Protein 8JUC (pdb70)

InterPro domains:
  IPR000608 Ubiquitin-conjugating (UBC), catalytic core domain [PF00179] (6-146)
  IPR000608 Ubiquitin-conjugating (UBC), catalytic core domain [PS50127] (2-152)
  IPR016135 Ubiquitin-conjugating enzyme/RWD-like [G3DSA:3.10.110.10] (1-152)
  IPR016135 Ubiquitin-conjugating enzyme/RWD-like [SSF54495] (2-151)
  IPR023313 Ubiquitin-conjugating enzyme, active site [PS00183] (75-90)
  IPR050113 Ubiquitin-conjugating enzyme E2-like [PTHR24067] (2-147)

Structure (mmCIF, N/CA/C/O backbone):
data_8JUC
#
_entry.id   8JUC
#
_cell.length_a   54.667
_cell.length_b   54.667
_cell.length_c   183.196
_cell.angle_alpha   90.00
_cell.angle_beta   90.00
_cell.angle_gamma   90.00
#
_symmetry.space_group_name_H-M   'P 43 21 2'
#
loop_
_entity.id
_entity.type
_entity.pdbx_description
1 polymer 'Ubiquitin-conjugating enzyme E2 T'
2 non-polymer 7-methyl-2-(trifluoromethyl)-3~{H}-[1,2,4]triazolo[1,5-a]pyridin-5-one
3 non-polymer 1,2-ETHANEDIOL
4 water water
#
loop_
_atom_site.group_PDB
_atom_site.id
_atom_site.type_symbol
_atom_site.label_atom_id
_atom_site.label_alt_id
_atom_site.label_comp_id
_atom_site.label_asym_id
_atom_site.label_entity_id
_atom_site.label_seq_id
_atom_site.pdbx_PDB_ins_code
_atom_site.Cartn_x
_atom_site.Cartn_y
_atom_site.Cartn_z
_atom_site.occupancy
_atom_site.B_iso_or_equiv
_atom_site.auth_seq_id
_atom_site.auth_comp_id
_atom_site.auth_asym_id
_atom_site.auth_atom_id
_atom_site.pdbx_PDB_model_num
ATOM 1 N N . MET A 1 3 ? -4.143 -9.599 -33.370 1.00 58.87 1 MET A N 1
ATOM 2 C CA . MET A 1 3 ? -4.998 -9.013 -34.403 1.00 57.88 1 MET A CA 1
ATOM 3 C C . MET A 1 3 ? -6.465 -9.293 -34.086 1.00 52.87 1 MET A C 1
ATOM 4 O O . MET A 1 3 ? -7.346 -8.441 -34.278 1.00 41.28 1 MET A O 1
ATOM 9 N N . GLN A 1 4 ? -6.718 -10.497 -33.572 1.00 50.75 2 GLN A N 1
ATOM 10 C CA . GLN A 1 4 ? -8.056 -10.842 -33.115 1.00 42.70 2 GLN A CA 1
ATOM 11 C C . GLN A 1 4 ? -8.481 -9.939 -31.955 1.00 32.39 2 GLN A C 1
ATOM 12 O O . GLN A 1 4 ? -9.570 -9.354 -31.964 1.00 38.06 2 GLN A O 1
ATOM 18 N N . ARG A 1 5 ? -7.640 -9.864 -30.929 1.00 35.33 3 ARG A N 1
ATOM 19 C CA . ARG A 1 5 ? -7.934 -9.032 -29.770 1.00 36.84 3 ARG A CA 1
ATOM 20 C C . ARG A 1 5 ? -8.077 -7.577 -30.175 1.00 40.48 3 ARG A C 1
ATOM 21 O O . ARG A 1 5 ? -8.977 -6.878 -29.691 1.00 37.01 3 ARG A O 1
ATOM 29 N N . ALA A 1 6 ? -7.198 -7.113 -31.069 1.00 35.59 4 ALA A N 1
ATOM 30 C CA . ALA A 1 6 ? -7.237 -5.718 -31.518 1.00 37.78 4 ALA A CA 1
ATOM 31 C C . ALA A 1 6 ? -8.568 -5.373 -32.162 1.00 35.45 4 ALA A C 1
ATOM 32 O O . ALA A 1 6 ? -9.175 -4.341 -31.845 1.00 31.08 4 ALA A O 1
ATOM 34 N N . SER A 1 7 ? -9.029 -6.204 -33.093 1.00 31.99 5 SER A N 1
ATOM 35 C CA . SER A 1 7 ? -10.298 -5.937 -33.759 1.00 28.62 5 SER A CA 1
ATOM 36 C C . SER A 1 7 ? -11.460 -5.963 -32.770 1.00 26.38 5 SER A C 1
ATOM 37 O O . SER A 1 7 ? -12.437 -5.208 -32.907 1.00 27.25 5 SER A O 1
ATOM 40 N N . ARG A 1 8 ? -11.417 -6.897 -31.823 1.00 33.63 6 ARG A N 1
ATOM 41 C CA . ARG A 1 8 ? -12.496 -6.990 -30.851 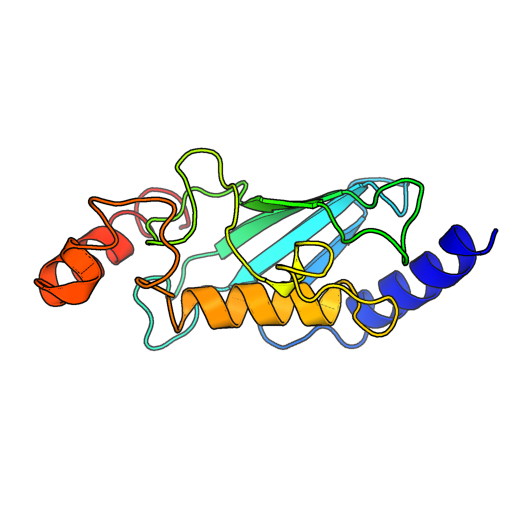1.00 29.98 6 ARG A CA 1
ATOM 42 C C . ARG A 1 8 ? -12.539 -5.728 -29.984 1.00 27.82 6 ARG A C 1
ATOM 43 O O . ARG A 1 8 ? -13.613 -5.163 -29.743 1.00 29.83 6 ARG A O 1
ATOM 51 N N . LEU A 1 9 ? -11.372 -5.256 -29.557 1.00 26.79 7 LEU A N 1
ATOM 52 C CA . LEU A 1 9 ? -11.312 -4.069 -28.703 1.00 26.63 7 LEU A CA 1
ATOM 53 C C . LEU A 1 9 ? -11.769 -2.814 -29.453 1.00 28.65 7 LEU A C 1
ATOM 54 O O . LEU A 1 9 ? -12.417 -1.933 -28.870 1.00 27.79 7 LEU A O 1
ATOM 59 N N . LYS A 1 10 ? -11.434 -2.699 -30.744 1.00 26.34 8 LYS A N 1
ATOM 60 C CA . LYS A 1 10 ? -11.924 -1.545 -31.491 1.00 22.22 8 LYS A CA 1
ATOM 61 C C . LYS A 1 10 ? -13.428 -1.514 -31.500 1.00 25.88 8 LYS A C 1
ATOM 62 O O . LYS A 1 10 ? -14.048 -0.451 -31.327 1.00 26.21 8 LYS A O 1
ATOM 68 N N . ARG A 1 11 ? -14.062 -2.676 -31.678 1.00 24.74 9 ARG A N 1
ATOM 69 C CA . ARG A 1 11 ? -15.511 -2.674 -31.703 1.00 23.15 9 ARG A CA 1
ATOM 70 C C . ARG A 1 11 ? -16.073 -2.361 -30.321 1.00 28.51 9 ARG A C 1
ATOM 71 O O . ARG A 1 11 ? -17.083 -1.645 -30.192 1.00 24.99 9 ARG A O 1
ATOM 79 N N . GLU A 1 12 ? -15.465 -2.927 -29.279 1.00 28.95 10 GLU A N 1
ATOM 80 C CA . GLU A 1 12 ? -15.961 -2.637 -27.938 1.00 24.74 10 GLU A CA 1
ATOM 81 C C . GLU A 1 12 ? -15.816 -1.160 -27.621 1.00 24.60 10 GLU A C 1
ATOM 82 O O . GLU A 1 12 ? -16.736 -0.554 -27.047 1.00 24.60 10 GLU A O 1
ATOM 88 N N . LEU A 1 13 ? -14.664 -0.573 -27.944 1.00 23.22 11 LEU A N 1
ATOM 89 C CA . LEU A 1 13 ? -14.512 0.855 -27.638 1.00 25.89 11 LEU A CA 1
ATOM 90 C C . LEU A 1 13 ? -15.520 1.698 -28.403 1.00 26.14 11 LEU A C 1
ATOM 91 O O . LEU A 1 13 ? -16.052 2.684 -27.872 1.00 23.21 11 LEU A O 1
ATOM 96 N N . HIS A 1 14 ? -15.802 1.344 -29.664 1.00 24.19 12 HIS A N 1
ATOM 97 C CA . HIS A 1 14 ? -16.838 2.063 -30.377 1.00 24.30 12 HIS A CA 1
ATOM 98 C C . HIS A 1 14 ? -18.177 1.963 -29.656 1.00 26.10 12 HIS A C 1
ATOM 99 O O . HIS A 1 14 ? -18.896 2.954 -29.502 1.00 27.29 12 HIS A O 1
ATOM 106 N N . MET A 1 15 ? -18.554 0.750 -29.224 1.00 22.86 13 MET A N 1
ATOM 107 C CA . MET A 1 15 ? -19.852 0.590 -28.613 1.00 23.29 13 MET A CA 1
ATOM 108 C C . MET A 1 15 ? -19.899 1.264 -27.244 1.00 24.78 13 MET A C 1
ATOM 109 O O . MET A 1 15 ? -20.935 1.809 -26.859 1.00 25.83 13 MET A O 1
ATOM 114 N N . LEU A 1 16 ? -18.790 1.254 -26.531 1.00 22.15 14 LEU A N 1
ATOM 115 C CA . LEU A 1 16 ? -18.813 1.918 -25.222 1.00 22.72 14 LEU A CA 1
ATOM 116 C C . LEU A 1 16 ? -18.933 3.426 -25.372 1.00 29.14 14 LEU A C 1
ATOM 117 O O . LEU A 1 16 ? -19.549 4.083 -24.514 1.00 26.76 14 LEU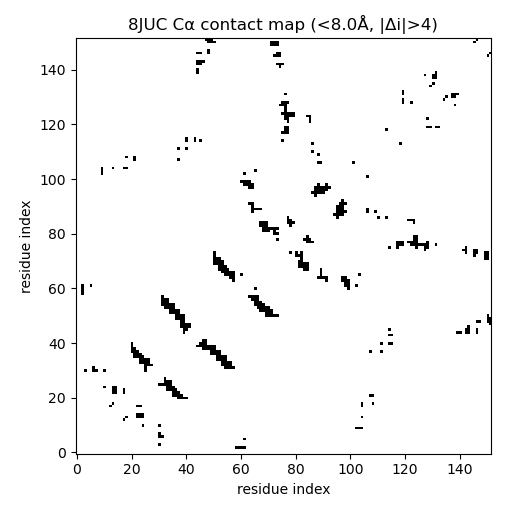 A O 1
ATOM 122 N N . ALA A 1 17 ? -18.362 3.979 -26.448 1.00 27.28 15 ALA A N 1
ATOM 123 C CA . ALA A 1 17 ? -18.398 5.411 -26.716 1.00 34.58 15 ALA A CA 1
ATOM 124 C C . ALA A 1 17 ? -19.752 5.870 -27.233 1.00 33.69 15 ALA A C 1
ATOM 125 O O . ALA A 1 17 ? -20.159 7.002 -26.954 1.00 38.08 15 ALA A O 1
ATOM 127 N N . THR A 1 18 ? -20.482 5.017 -27.949 1.00 29.82 16 THR A N 1
ATOM 128 C CA . THR A 1 18 ? -21.698 5.442 -28.606 1.00 33.90 16 THR A CA 1
ATOM 129 C C . THR A 1 18 ? -22.972 4.885 -28.015 1.00 37.03 16 THR A C 1
ATOM 130 O O . THR A 1 18 ? -24.026 5.516 -28.157 1.00 33.52 16 THR A O 1
ATOM 134 N N . GLU A 1 19 ? -22.930 3.731 -27.350 1.00 29.63 17 GLU A N 1
ATOM 135 C CA . GLU A 1 19 ? -24.129 3.190 -26.710 1.00 28.36 17 GLU A CA 1
ATOM 136 C C . GLU A 1 19 ? -23.797 2.730 -25.295 1.00 29.35 17 GLU A C 1
ATOM 137 O O . GLU A 1 19 ? -24.044 1.583 -24.930 1.00 35.19 17 GLU A O 1
ATOM 143 N N . PRO A 1 20 ? -23.209 3.586 -24.482 1.00 28.87 18 PRO A N 1
ATOM 144 C CA . PRO A 1 20 ? -22.884 3.151 -23.114 1.00 26.13 18 PRO A CA 1
ATOM 145 C C . PRO A 1 20 ? -24.155 2.811 -22.354 1.00 32.73 18 PRO A C 1
ATOM 146 O O . PRO A 1 20 ? -25.194 3.474 -22.514 1.00 30.22 18 PRO A O 1
ATOM 150 N N . PRO A 1 21 ? -24.120 1.799 -21.481 1.00 33.52 19 PRO A N 1
ATOM 151 C CA . PRO A 1 21 ? -25.285 1.536 -20.634 1.00 32.31 19 PRO A CA 1
ATOM 152 C C . PRO A 1 21 ? -25.571 2.734 -19.752 1.00 27.85 19 PRO A C 1
ATOM 153 O O . PRO A 1 21 ? -24.650 3.470 -19.351 1.00 29.59 19 PRO A O 1
ATOM 157 N N . PRO A 1 22 ? -26.832 2.956 -19.405 1.00 28.30 20 PRO A N 1
ATOM 158 C CA . PRO A 1 22 ? -27.165 4.041 -18.482 1.00 32.19 20 PRO A CA 1
ATOM 159 C C . PRO A 1 22 ? -26.324 3.955 -17.216 1.00 34.14 20 PRO A C 1
ATOM 160 O O . PRO A 1 22 ? -26.135 2.878 -16.657 1.00 33.62 20 PRO A O 1
ATOM 164 N N . GLY A 1 23 ? -25.774 5.094 -16.800 1.00 27.90 21 GLY A N 1
ATOM 165 C CA . GLY A 1 23 ? -24.988 5.194 -15.583 1.00 30.72 21 GLY A CA 1
ATOM 166 C C . GLY A 1 23 ? -23.539 4.792 -15.713 1.00 30.12 21 GLY A C 1
ATOM 167 O O . GLY A 1 23 ? -22.780 4.945 -14.749 1.00 30.25 21 GLY A O 1
ATOM 168 N N . ILE A 1 24 ? -23.125 4.281 -16.877 1.00 26.78 22 ILE A N 1
ATOM 169 C CA . ILE A 1 24 ? -21.800 3.694 -17.071 1.00 27.42 22 ILE A CA 1
ATOM 170 C C . ILE A 1 24 ? -21.084 4.418 -18.194 1.00 28.22 22 ILE A C 1
ATOM 171 O O . ILE A 1 24 ? -21.676 4.694 -19.250 1.00 26.82 22 ILE A O 1
ATOM 176 N N . THR A 1 25 ? -19.799 4.681 -17.968 1.00 23.04 23 THR A N 1
ATOM 177 C CA . THR A 1 25 ? -18.886 5.274 -18.942 1.00 28.96 23 THR A CA 1
ATOM 178 C C . THR A 1 25 ? -17.607 4.459 -18.938 1.00 25.37 23 THR A C 1
ATOM 179 O O . THR A 1 25 ? -17.173 4.008 -17.884 1.00 24.69 23 THR A O 1
ATOM 183 N N . CYS A 1 26 ? -17.020 4.203 -20.106 1.00 25.69 24 CYS A N 1
ATOM 184 C CA . CYS A 1 26 ? -15.730 3.532 -20.124 1.00 21.10 24 CYS A CA 1
ATOM 185 C C . CYS A 1 26 ? -14.881 4.107 -21.250 1.00 24.58 24 CYS A C 1
ATOM 186 O O . CYS A 1 26 ? -15.376 4.290 -22.372 1.0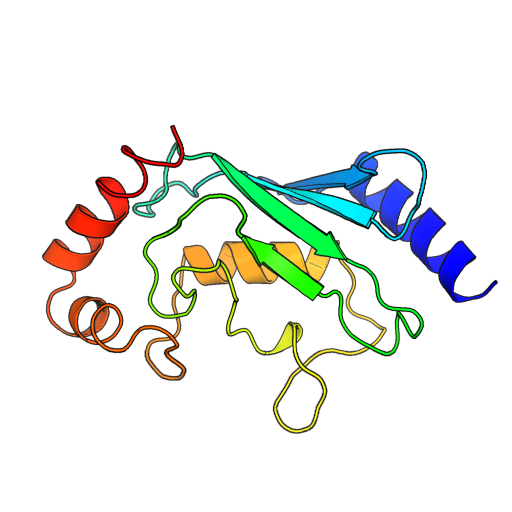0 27.42 24 CYS A O 1
ATOM 189 N N . TRP A 1 27 ? -13.594 4.320 -20.976 1.00 22.71 25 TRP A N 1
ATOM 190 C CA . TRP A 1 27 ? -12.760 5.031 -21.946 1.00 26.43 25 TRP A CA 1
ATOM 191 C C . TRP A 1 27 ? -11.296 4.613 -21.841 1.00 25.86 25 TRP A C 1
ATOM 192 O O . TRP A 1 27 ? -10.855 4.004 -20.871 1.00 26.19 25 TRP A O 1
ATOM 203 N N . GLN A 1 28 ? -10.518 4.968 -22.873 1.00 26.88 26 GLN A N 1
ATOM 204 C CA . GLN A 1 28 ? -9.082 4.721 -22.859 1.00 26.37 26 GLN A CA 1
ATOM 205 C C . GLN A 1 28 ? -8.361 5.705 -21.956 1.00 34.64 26 GLN A C 1
ATOM 206 O O . GLN A 1 28 ? -8.562 6.912 -22.082 1.00 46.45 26 GLN A O 1
ATOM 212 N N . ASP A 1 29 ? -7.487 5.201 -21.088 1.00 36.50 27 ASP A N 1
ATOM 213 C CA . ASP A 1 29 ? -6.708 6.100 -20.237 1.00 37.04 27 ASP A CA 1
ATOM 214 C C . ASP A 1 29 ? -5.820 6.990 -21.091 1.00 40.43 27 ASP A C 1
ATOM 215 O O . ASP A 1 29 ? -5.722 8.200 -20.862 1.00 39.81 27 ASP A O 1
ATOM 220 N N . LYS A 1 30 ? -5.180 6.409 -22.088 1.00 35.82 28 LYS A N 1
ATOM 221 C CA . LYS A 1 30 ? -4.349 7.194 -22.978 1.00 34.41 28 LYS A CA 1
ATOM 222 C C . LYS A 1 30 ? -4.551 6.709 -24.407 1.00 38.15 28 LYS A C 1
ATOM 223 O O . LYS A 1 30 ? -5.542 7.063 -25.069 1.00 41.92 28 LYS A O 1
ATOM 225 N N . ASP A 1 31 ? -3.635 5.881 -24.889 1.00 38.65 29 ASP A N 1
ATOM 226 C CA . ASP A 1 31 ? -3.680 5.475 -26.291 1.00 39.84 29 ASP A CA 1
ATOM 227 C C . ASP A 1 31 ? -3.572 3.961 -26.460 1.00 42.47 29 ASP A C 1
ATOM 228 O O . ASP A 1 31 ? -3.339 3.473 -27.575 1.00 42.17 29 ASP A O 1
ATOM 233 N N . GLN A 1 32 ? -3.765 3.203 -25.386 1.00 38.82 30 GLN A N 1
ATOM 234 C CA . GLN A 1 32 ? -3.728 1.745 -25.421 1.00 37.28 30 GLN A CA 1
ATOM 235 C C . GLN A 1 32 ? -5.138 1.232 -25.167 1.00 40.12 30 GLN A C 1
ATOM 236 O O . GLN A 1 32 ? -5.736 1.563 -24.139 1.00 34.51 30 GLN A O 1
ATOM 242 N N . MET A 1 33 ? -5.655 0.421 -26.097 1.00 36.20 31 MET A N 1
ATOM 243 C CA . MET A 1 33 ? -7.016 -0.092 -26.009 1.00 31.29 31 MET A CA 1
ATOM 244 C C . MET A 1 33 ? -7.208 -1.081 -24.871 1.00 31.15 31 MET A C 1
ATOM 245 O O . MET A 1 33 ? -8.347 -1.472 -24.621 1.00 33.82 31 MET A O 1
ATOM 250 N N . ASP A 1 34 ? -6.142 -1.512 -24.202 1.00 29.08 32 ASP A N 1
ATOM 251 C CA . ASP A 1 34 ? -6.286 -2.495 -23.147 1.00 33.21 32 ASP A CA 1
ATOM 252 C C . ASP A 1 34 ? -5.979 -1.925 -21.759 1.00 32.37 32 ASP A C 1
ATOM 253 O O . ASP A 1 34 ? -5.846 -2.688 -20.801 1.00 31.99 32 ASP A O 1
ATOM 258 N N . ASP A 1 35 ? -5.841 -0.604 -21.639 1.00 29.70 33 ASP A N 1
ATOM 259 C CA . ASP A 1 35 ? -5.645 0.104 -20.364 1.00 31.85 33 ASP A CA 1
ATOM 260 C C . ASP A 1 35 ? -6.772 1.121 -20.272 1.00 33.30 33 ASP A C 1
ATOM 261 O O . ASP A 1 35 ? -6.697 2.218 -20.830 1.00 33.06 33 ASP A O 1
ATOM 266 N N . LEU A 1 36 ? -7.868 0.727 -19.644 1.00 25.76 34 LEU A N 1
ATOM 267 C CA . LEU A 1 36 ? -9.088 1.492 -19.716 1.00 21.51 34 LEU A CA 1
ATOM 268 C C . LEU A 1 36 ? -9.464 1.954 -18.320 1.00 24.63 34 LEU A C 1
ATOM 269 O O . LEU A 1 36 ? -9.005 1.403 -17.306 1.00 25.66 34 LEU A O 1
ATOM 274 N N . ARG A 1 37 ? -10.333 2.947 -18.271 1.00 24.04 35 ARG A N 1
ATOM 275 C CA . ARG A 1 37 ? -10.936 3.371 -17.014 1.00 25.14 35 ARG A CA 1
ATOM 276 C C . ARG A 1 37 ? -12.444 3.354 -17.207 1.00 26.51 35 ARG A C 1
ATOM 277 O O . ARG A 1 37 ? -12.945 3.388 -18.341 1.00 25.55 35 ARG A O 1
ATOM 285 N N . ALA A 1 38 ? -13.184 3.251 -16.104 1.00 21.86 36 ALA A N 1
ATOM 286 C CA . ALA A 1 38 ? -14.619 3.327 -16.201 1.00 22.06 36 ALA A CA 1
ATOM 287 C C . ALA A 1 38 ? -15.164 4.116 -15.030 1.00 22.88 36 ALA A C 1
ATOM 288 O O . ALA A 1 38 ? -14.483 4.364 -14.018 1.00 24.52 36 ALA A O 1
ATOM 290 N N . GLN A 1 39 ? -16.430 4.475 -15.153 1.00 22.76 37 GLN A N 1
ATOM 291 C CA . GLN A 1 39 ? -17.109 5.130 -14.053 1.00 25.19 37 GLN A CA 1
ATOM 292 C C . GLN A 1 39 ? -18.535 4.605 -13.992 1.00 24.08 37 GLN A C 1
ATOM 293 O O . GLN A 1 39 ? -19.197 4.454 -15.032 1.00 25.00 37 GLN A O 1
ATOM 299 N N . ILE A 1 40 ? -19.009 4.310 -12.770 1.00 24.48 38 ILE A N 1
ATOM 300 C CA . ILE A 1 40 ? -20.396 3.935 -12.539 1.00 23.06 38 ILE A CA 1
ATOM 301 C C . ILE A 1 40 ? -20.984 4.962 -11.584 1.00 26.61 38 ILE A C 1
ATOM 302 O O . ILE A 1 40 ? -20.443 5.181 -10.496 1.00 27.42 38 ILE A O 1
ATOM 307 N N . LEU A 1 41 ? -22.104 5.554 -11.982 1.00 26.19 39 LEU A N 1
ATOM 308 C CA . LEU A 1 41 ? -22.849 6.434 -11.082 1.00 29.48 39 LEU A CA 1
ATOM 309 C C . LEU A 1 41 ? -23.555 5.637 -9.994 1.00 28.83 39 LEU A C 1
ATOM 310 O O . LEU A 1 41 ? -24.215 4.639 -10.279 1.00 31.78 39 LEU A O 1
ATOM 315 N N . GLY A 1 42 ? -23.461 6.105 -8.744 1.00 31.86 40 GLY A N 1
ATOM 316 C CA . GLY A 1 42 ? -24.298 5.520 -7.701 1.00 35.12 40 GLY A CA 1
ATOM 317 C C . GLY A 1 42 ? -25.759 5.457 -8.101 1.00 35.76 40 GLY A C 1
ATOM 318 O O . GLY A 1 42 ? -26.284 6.444 -8.629 1.00 38.73 40 GLY A O 1
ATOM 319 N N . GLY A 1 43 ? -26.418 4.306 -7.928 1.00 36.97 41 GLY A N 1
ATOM 320 C CA . GLY A 1 43 ? -27.805 4.163 -8.374 1.00 31.49 41 GLY A CA 1
ATOM 321 C C . GLY A 1 43 ? -28.792 4.822 -7.421 1.00 41.85 41 GLY A C 1
ATOM 322 O O . GLY A 1 43 ? -28.582 4.879 -6.218 1.00 40.88 41 GLY A O 1
ATOM 323 N N . ALA A 1 44 ? -29.897 5.355 -7.963 1.00 42.62 42 ALA A N 1
ATOM 324 C CA . ALA A 1 44 ? -30.921 5.843 -7.033 1.00 54.77 42 ALA A CA 1
ATOM 325 C C . ALA A 1 44 ? -31.565 4.651 -6.31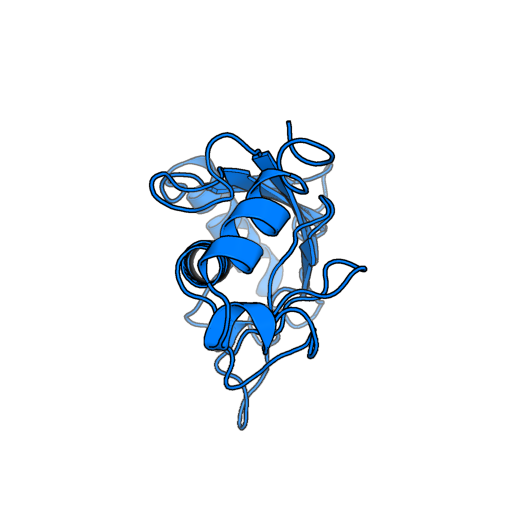8 1.00 53.53 42 ALA A C 1
ATOM 326 O O . ALA A 1 44 ? -31.664 3.541 -6.888 1.00 49.66 42 ALA A O 1
ATOM 328 N N . ASN A 1 45 ? -32.025 4.879 -5.086 1.00 54.04 43 ASN A N 1
ATOM 329 C CA . ASN A 1 45 ? -32.586 3.832 -4.233 1.00 53.86 43 ASN A CA 1
ATOM 330 C C . ASN A 1 45 ? -31.529 2.823 -3.823 1.00 45.38 43 ASN A C 1
ATOM 331 O O . ASN A 1 45 ? -31.837 1.644 -3.649 1.00 50.21 43 ASN A O 1
ATOM 336 N N . THR A 1 46 ? -30.278 3.260 -3.769 1.00 47.66 44 THR A N 1
ATOM 337 C CA . THR A 1 46 ? -29.159 2.523 -3.208 1.00 40.55 44 THR A CA 1
ATOM 338 C C . THR A 1 46 ? -28.444 3.504 -2.306 1.00 36.70 44 THR A C 1
ATOM 339 O O . THR A 1 46 ? -28.568 4.718 -2.491 1.00 38.62 44 THR A O 1
ATOM 343 N N . PRO A 1 47 ? -27.677 3.018 -1.326 1.00 33.26 45 PRO A N 1
ATOM 344 C CA . PRO A 1 47 ? -26.906 3.941 -0.485 1.00 30.29 45 PRO A CA 1
ATOM 345 C C . PRO A 1 47 ? -25.756 4.606 -1.194 1.00 35.02 45 PRO A C 1
ATOM 346 O O . PRO A 1 47 ? -25.097 5.469 -0.590 1.00 32.81 45 PRO A O 1
ATOM 350 N N . TYR A 1 48 ? -25.464 4.232 -2.452 1.00 30.06 46 TYR A N 1
ATOM 351 C CA . TYR A 1 48 ? -24.364 4.836 -3.172 1.00 29.52 46 TYR A CA 1
ATOM 352 C C . TYR A 1 48 ? -24.850 5.993 -4.025 1.00 36.03 46 TYR A C 1
ATOM 353 O O . TYR A 1 48 ? -24.052 6.586 -4.752 1.00 32.65 46 TYR A O 1
ATOM 362 N N . GLU A 1 49 ? -26.134 6.338 -3.908 1.00 37.10 47 GLU A N 1
ATOM 363 C CA . GLU A 1 49 ? -26.749 7.364 -4.741 1.00 40.07 47 GLU A CA 1
ATOM 364 C C . GLU A 1 49 ? -25.952 8.655 -4.704 1.00 38.68 47 GLU A C 1
ATOM 365 O O . GLU A 1 49 ? -25.471 9.086 -3.656 1.00 46.18 47 GLU A O 1
ATOM 371 N N . LYS A 1 50 ? -25.793 9.267 -5.863 1.00 44.73 48 LYS A N 1
ATOM 372 C CA . LYS A 1 50 ? -25.070 10.530 -5.938 1.00 54.53 48 LYS A CA 1
ATOM 373 C C . LYS A 1 50 ? -23.612 10.409 -5.469 1.00 55.90 48 LYS A C 1
ATOM 374 O O . LYS A 1 50 ? -23.015 11.396 -5.043 1.00 58.51 48 LYS A O 1
ATOM 376 N N . GLY A 1 51 ? -23.019 9.212 -5.506 1.00 44.56 49 GLY A N 1
ATOM 377 C CA . GLY A 1 51 ? -21.585 9.081 -5.584 1.00 37.45 49 GLY A CA 1
ATOM 378 C C . GLY A 1 51 ? -21.207 8.722 -7.024 1.00 28.36 49 GLY A C 1
ATOM 379 O O . GLY A 1 51 ? -22.024 8.231 -7.785 1.00 34.96 49 GLY A O 1
ATOM 380 N N . VAL A 1 52 ? -19.959 8.993 -7.380 1.00 27.49 50 VAL A N 1
ATOM 381 C CA . VAL A 1 52 ? -19.410 8.575 -8.666 1.00 30.51 50 VAL A CA 1
ATOM 382 C C . VAL A 1 52 ? -18.243 7.647 -8.383 1.00 29.08 50 VAL A C 1
ATOM 383 O O . VAL A 1 52 ? -17.326 8.015 -7.644 1.00 29.12 50 VAL A O 1
ATOM 387 N N . PHE A 1 53 ? -18.254 6.441 -8.980 1.00 26.80 51 PHE A N 1
ATOM 388 C CA . PHE A 1 53 ? -17.257 5.433 -8.630 1.00 26.07 51 PHE A CA 1
ATOM 389 C C . PHE A 1 53 ? -16.372 5.163 -9.835 1.00 24.26 51 PHE A C 1
ATOM 390 O O . PHE A 1 53 ? -16.875 4.814 -10.905 1.00 28.49 51 PHE A O 1
ATOM 398 N N . LYS A 1 54 ? -15.075 5.393 -9.673 1.00 24.42 52 LYS A N 1
ATOM 399 C CA . LYS A 1 54 ? -14.124 5.152 -10.750 1.00 27.57 52 LYS A CA 1
ATOM 400 C C . LYS A 1 54 ? -13.573 3.737 -10.619 1.00 25.55 52 LYS A C 1
ATOM 401 O O . LYS A 1 54 ? -13.377 3.216 -9.502 1.00 23.98 52 LYS A O 1
ATOM 403 N N . LEU A 1 55 ? -13.319 3.114 -11.756 1.00 22.36 53 LEU A N 1
ATOM 404 C CA . LEU A 1 55 ? -12.777 1.762 -11.808 1.00 25.46 53 LEU A CA 1
ATOM 405 C C . LEU A 1 55 ? -11.636 1.713 -12.804 1.00 25.99 53 LEU A C 1
ATOM 406 O O . LEU A 1 55 ? -11.584 2.500 -13.767 1.00 23.36 53 LEU A O 1
ATOM 411 N N . GLU A 1 56 ? -10.727 0.774 -12.581 1.00 21.92 54 GLU A N 1
ATOM 412 C CA . GLU A 1 56 ? -9.666 0.449 -13.528 1.00 24.45 54 GLU A CA 1
ATOM 413 C C . GLU A 1 56 ? -10.054 -0.810 -14.300 1.00 26.25 54 GLU A C 1
ATOM 414 O O . GLU A 1 56 ? -10.501 -1.783 -13.689 1.00 23.94 54 GLU A O 1
ATOM 420 N N . VAL A 1 57 ? -9.935 -0.778 -15.632 1.00 24.22 55 VAL A N 1
ATOM 421 C CA . VAL A 1 57 ? -10.347 -1.893 -16.481 1.00 24.92 55 VAL A CA 1
ATOM 422 C C . VAL A 1 57 ? -9.137 -2.312 -17.305 1.00 27.42 55 VAL A C 1
ATOM 423 O O . VAL A 1 57 ? -8.764 -1.622 -18.255 1.00 26.49 55 VAL A O 1
ATOM 427 N N . ILE A 1 58 ? -8.498 -3.426 -16.924 1.00 26.50 56 ILE A N 1
ATOM 428 C CA . ILE A 1 58 ? -7.305 -3.910 -17.605 1.00 28.16 56 ILE A CA 1
ATOM 429 C C . ILE A 1 58 ? -7.691 -5.103 -18.469 1.00 27.78 56 ILE A C 1
ATOM 430 O O . ILE A 1 58 ? -8.336 -6.046 -17.994 1.00 27.93 56 ILE A O 1
ATOM 435 N N . ILE A 1 59 ? -7.317 -5.069 -19.745 1.00 27.67 57 ILE A N 1
ATOM 436 C CA . ILE A 1 59 ? -7.715 -6.112 -20.686 1.00 27.19 57 ILE A CA 1
ATOM 437 C C . ILE A 1 59 ? -6.526 -7.056 -20.858 1.00 34.91 57 ILE A C 1
ATOM 438 O O . ILE A 1 59 ? -5.488 -6.633 -21.392 1.00 34.82 57 ILE A O 1
ATOM 443 N N . PRO A 1 60 ? -6.626 -8.310 -20.432 1.00 31.38 58 PRO A N 1
ATOM 444 C CA . PRO A 1 60 ? -5.454 -9.200 -20.465 1.00 34.11 58 PRO A CA 1
ATOM 445 C C . PRO A 1 60 ? -5.122 -9.643 -21.884 1.00 35.25 58 PRO A C 1
ATOM 446 O O . PRO A 1 60 ? -5.894 -9.464 -22.826 1.00 29.38 58 PRO A O 1
ATOM 450 N N . GLU A 1 61 ? -3.942 -10.255 -22.017 1.00 39.38 59 GLU A N 1
ATOM 451 C CA . GLU A 1 61 ? -3.437 -10.593 -23.350 1.00 41.60 59 GLU A CA 1
ATOM 452 C C . GLU A 1 61 ? -4.354 -11.562 -24.071 1.00 37.25 59 GLU A C 1
ATOM 453 O O . GLU A 1 61 ? -4.501 -11.476 -25.289 1.00 38.52 59 GLU A O 1
ATOM 459 N N . ARG A 1 62 ? -5.002 -12.468 -23.348 1.00 37.72 60 ARG A N 1
ATOM 460 C CA . ARG A 1 62 ? -5.832 -13.493 -23.969 1.00 32.88 60 ARG A CA 1
ATOM 461 C C . ARG A 1 62 ? -7.292 -13.087 -24.124 1.00 33.25 60 ARG A C 1
ATOM 462 O O . ARG A 1 62 ? -8.121 -13.923 -24.507 1.00 34.31 60 ARG A O 1
ATOM 470 N N . TYR A 1 63 ? -7.647 -11.834 -23.799 1.00 30.85 61 TYR A N 1
ATOM 471 C CA . TYR A 1 63 ? -8.989 -11.358 -24.089 1.00 32.49 61 TYR A CA 1
ATOM 472 C C . TYR A 1 63 ? -9.344 -11.631 -25.557 1.00 31.48 61 TYR A C 1
ATOM 473 O O . TYR A 1 63 ? -8.516 -11.406 -26.448 1.00 32.36 61 TYR A O 1
ATOM 482 N N . PRO A 1 64 ? -10.575 -12.057 -25.867 1.00 28.93 62 PRO A N 1
ATOM 483 C CA . PRO A 1 64 ? -11.750 -12.207 -25.018 1.00 27.20 62 PRO A CA 1
ATOM 484 C C . PRO A 1 64 ? -11.896 -13.555 -24.305 1.00 31.01 62 PRO A C 1
ATOM 485 O O . PRO A 1 64 ? -12.997 -13.855 -23.892 1.00 33.09 62 PRO A O 1
ATOM 489 N N . PHE A 1 65 ? -10.849 -14.347 -24.222 1.00 29.28 63 PHE A N 1
ATOM 490 C CA . PHE A 1 65 ? -11.004 -15.663 -23.615 1.00 37.56 63 PHE A CA 1
ATOM 491 C C . PHE A 1 65 ? -10.662 -15.657 -22.137 1.00 39.05 63 PHE A C 1
ATOM 492 O O . PHE A 1 65 ? -10.861 -16.668 -21.444 1.00 38.37 63 PHE A O 1
ATOM 500 N N . GLU A 1 66 ? -10.139 -14.550 -21.642 1.00 36.75 64 GLU A N 1
ATOM 501 C CA . GLU A 1 66 ? -9.984 -14.288 -20.231 1.00 31.23 64 GLU A CA 1
ATOM 502 C C . GLU A 1 66 ? -10.768 -13.021 -19.918 1.00 31.91 64 GLU A C 1
ATOM 503 O O . GLU A 1 66 ? -10.870 -12.132 -20.772 1.00 28.07 64 GLU A O 1
ATOM 509 N N . PRO A 1 67 ? -11.336 -12.890 -18.729 1.00 30.17 65 PRO A N 1
ATOM 510 C CA . PRO A 1 67 ? -12.195 -11.729 -18.465 1.00 27.77 65 PRO A CA 1
ATOM 511 C C . PRO A 1 67 ? -11.377 -10.457 -18.282 1.00 25.34 65 PRO A C 1
ATOM 512 O O . PRO A 1 67 ? -10.193 -10.495 -17.911 1.00 27.81 65 PRO A O 1
ATOM 516 N N . PRO A 1 68 ? -12.000 -9.296 -18.490 1.00 25.85 66 PRO A N 1
ATOM 517 C CA . PRO A 1 68 ? -11.372 -8.041 -18.033 1.00 24.79 66 PRO A CA 1
ATOM 518 C C . PRO A 1 68 ? -11.032 -8.137 -16.557 1.00 25.26 66 PRO A C 1
ATOM 519 O O . PRO A 1 68 ? -11.746 -8.770 -15.777 1.00 27.58 66 PRO A O 1
ATOM 523 N N . GLN A 1 69 ? -9.955 -7.466 -16.174 1.00 27.12 67 GLN A N 1
ATOM 524 C CA . GLN A 1 69 ? -9.543 -7.365 -14.778 1.00 28.00 67 GLN A CA 1
ATOM 525 C C . GLN A 1 69 ? -9.977 -5.992 -14.269 1.00 24.60 67 GLN A C 1
ATOM 526 O O . GLN A 1 69 ? -9.449 -4.966 -14.721 1.00 26.15 67 GLN A O 1
ATOM 532 N N . ILE A 1 70 ? -10.995 -5.966 -13.403 1.00 24.23 68 ILE A N 1
ATOM 533 C CA . ILE A 1 70 ? -11.664 -4.721 -13.029 1.00 22.17 68 ILE A CA 1
ATOM 534 C C . ILE A 1 70 ? -11.597 -4.573 -11.520 1.00 25.34 68 ILE A C 1
ATOM 535 O O . ILE A 1 70 ? -11.975 -5.497 -10.791 1.00 24.61 68 ILE A O 1
ATOM 540 N N . ARG A 1 71 ? -11.134 -3.410 -11.047 1.00 22.88 69 ARG A N 1
ATOM 541 C CA . ARG A 1 71 ? -11.154 -3.111 -9.611 1.00 23.26 69 ARG A CA 1
ATOM 542 C C . ARG A 1 71 ? -11.684 -1.692 -9.426 1.00 24.91 69 ARG A C 1
ATOM 543 O O . ARG A 1 71 ? -11.516 -0.830 -10.301 1.00 24.40 69 ARG A O 1
ATOM 551 N N . PHE A 1 72 ? -12.385 -1.465 -8.317 1.00 22.83 70 PHE A N 1
ATOM 552 C CA . PHE A 1 72 ? -12.739 -0.100 -7.946 1.00 21.94 70 PHE A CA 1
ATOM 553 C C . PHE A 1 72 ? -11.478 0.665 -7.553 1.00 28.07 70 PHE A C 1
ATOM 554 O O . PHE A 1 72 ? -10.626 0.166 -6.804 1.00 29.53 70 PHE A O 1
ATOM 562 N N . LEU A 1 73 ? -11.363 1.882 -8.065 1.00 24.65 71 LEU A N 1
ATOM 563 C CA . LEU A 1 73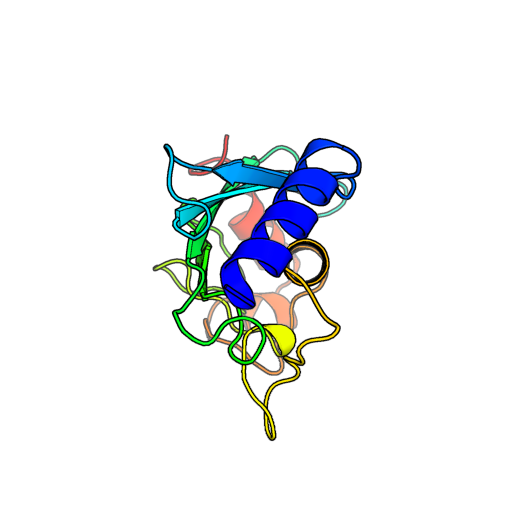 ? -10.405 2.861 -7.580 1.00 23.61 71 LEU A CA 1
ATOM 564 C C . LEU A 1 73 ? -11.011 3.733 -6.487 1.00 27.84 71 LEU A C 1
ATOM 565 O O . LEU A 1 73 ? -10.319 4.105 -5.533 1.00 33.97 71 LEU A O 1
ATOM 570 N N . THR A 1 74 ? -12.288 4.017 -6.581 1.00 24.89 72 THR A N 1
ATOM 571 C CA . THR A 1 74 ? -12.983 4.724 -5.533 1.00 23.57 72 THR A CA 1
ATOM 572 C C . THR A 1 74 ? -13.334 3.737 -4.424 1.00 27.41 72 THR A C 1
ATOM 573 O O . THR A 1 74 ? -13.934 2.694 -4.708 1.00 28.08 72 THR A O 1
ATOM 577 N N . PRO A 1 75 ? -13.015 4.031 -3.162 1.00 27.73 73 PRO A N 1
ATOM 578 C CA . PRO A 1 75 ? -13.453 3.138 -2.079 1.00 26.08 73 PRO A CA 1
ATOM 579 C C . PRO A 1 75 ? -14.962 2.992 -2.065 1.00 26.22 73 PRO A C 1
ATOM 580 O O . PRO A 1 75 ? -15.698 3.941 -2.328 1.00 26.98 73 PRO A O 1
ATOM 584 N N . ILE A 1 76 ? -15.439 1.784 -1.763 1.00 25.32 74 ILE A N 1
ATOM 585 C CA . ILE A 1 76 ? -16.875 1.527 -1.674 1.00 24.02 74 ILE A CA 1
ATOM 586 C C . ILE A 1 76 ? -17.120 0.518 -0.545 1.00 27.07 74 ILE A C 1
ATOM 587 O O . ILE A 1 76 ? -16.342 -0.421 -0.356 1.00 25.43 74 ILE A O 1
ATOM 592 N N . TYR A 1 77 ? -18.208 0.708 0.194 1.00 27.18 75 TYR A N 1
ATOM 593 C CA . TYR A 1 77 ? -18.533 -0.134 1.348 1.00 24.04 75 TYR A CA 1
ATOM 594 C C . TYR A 1 77 ? -19.568 -1.151 0.904 1.00 21.01 75 TYR A C 1
ATOM 595 O O . TYR A 1 77 ? -20.717 -0.795 0.671 1.00 26.22 75 TYR A O 1
ATOM 604 N N . HIS A 1 78 ? -19.168 -2.441 0.775 1.00 21.86 76 HIS A N 1
ATOM 605 C CA . HIS A 1 78 ? -20.001 -3.420 0.092 1.00 23.77 76 HIS A CA 1
ATOM 606 C C . HIS A 1 78 ? -19.574 -4.828 0.490 1.00 22.33 76 HIS A C 1
ATOM 607 O O . HIS A 1 78 ? -18.377 -5.083 0.580 1.00 24.77 76 HIS A O 1
ATOM 614 N N . PRO A 1 79 ? -20.504 -5.758 0.660 1.00 20.26 77 PRO A N 1
ATOM 615 C CA . PRO A 1 79 ? -20.145 -7.148 1.020 1.00 24.05 77 PRO A CA 1
ATOM 616 C C . PRO A 1 79 ? -19.223 -7.845 0.041 1.00 25.31 77 PRO A C 1
ATOM 617 O O . PRO A 1 79 ? -18.442 -8.720 0.440 1.00 22.59 77 PRO A O 1
ATOM 621 N N . ASN A 1 80 ? -19.289 -7.507 -1.254 1.00 20.73 78 ASN A N 1
ATOM 622 C CA . ASN A 1 80 ? -18.552 -8.251 -2.275 1.00 24.44 78 ASN A CA 1
ATOM 623 C C . ASN A 1 80 ? -17.355 -7.510 -2.842 1.00 24.34 78 ASN A C 1
ATOM 624 O O . ASN A 1 80 ? -16.796 -7.938 -3.866 1.00 23.93 78 ASN A O 1
ATOM 629 N N . ILE A 1 81 ? -16.973 -6.382 -2.252 1.00 22.29 79 ILE A N 1
ATOM 630 C CA . ILE A 1 81 ? -15.875 -5.564 -2.732 1.00 22.80 79 ILE A CA 1
ATOM 631 C C . ILE A 1 81 ? -14.936 -5.293 -1.565 1.00 23.40 79 ILE A C 1
ATOM 632 O O . ILE A 1 81 ? -15.372 -4.823 -0.512 1.00 23.53 79 ILE A O 1
ATOM 637 N N . ASP A 1 82 ? -13.647 -5.579 -1.741 1.00 23.25 80 ASP A N 1
ATOM 638 C CA . ASP A 1 82 ? -12.778 -5.432 -0.576 1.00 24.97 80 ASP A CA 1
ATOM 639 C C . ASP A 1 82 ? -12.182 -4.019 -0.516 1.00 26.56 80 ASP A C 1
ATOM 640 O O . ASP A 1 82 ? -12.480 -3.141 -1.351 1.00 26.32 80 ASP A O 1
ATOM 645 N N . SER A 1 83 ? -11.332 -3.792 0.495 1.00 28.78 81 SER A N 1
ATOM 646 C CA . SER A 1 83 ? -10.806 -2.456 0.733 1.00 26.17 81 SER A CA 1
ATOM 647 C C . SER A 1 83 ? -9.776 -2.037 -0.308 1.00 32.49 81 SER A C 1
ATOM 648 O O . SER A 1 83 ? -9.446 -0.854 -0.368 1.00 34.27 81 SER A O 1
ATOM 651 N N . ALA A 1 84 ? -9.306 -2.949 -1.162 1.00 29.85 82 ALA A N 1
ATOM 652 C CA . ALA A 1 84 ? -8.459 -2.623 -2.301 1.00 29.31 82 ALA A CA 1
ATOM 653 C C . ALA A 1 84 ? -9.258 -2.511 -3.590 1.00 26.18 82 ALA A C 1
ATOM 654 O O . ALA A 1 84 ? -8.671 -2.346 -4.665 1.00 32.83 82 ALA A O 1
ATOM 656 N N . GLY A 1 85 ? -10.572 -2.628 -3.518 1.00 25.25 83 GLY A N 1
ATOM 657 C CA . GLY A 1 85 ? -11.374 -2.515 -4.727 1.00 23.88 83 GLY A CA 1
ATOM 658 C C . GLY A 1 85 ? -11.554 -3.792 -5.508 1.00 28.01 83 GLY A C 1
ATOM 659 O O . GLY A 1 85 ? -12.190 -3.747 -6.564 1.00 23.40 83 GLY A O 1
ATOM 660 N N . ARG A 1 86 ? -11.060 -4.940 -5.002 1.00 25.13 84 ARG A N 1
ATOM 661 C CA . ARG A 1 86 ? -11.311 -6.215 -5.674 1.00 22.53 84 ARG A CA 1
ATOM 662 C C . ARG A 1 86 ? -12.783 -6.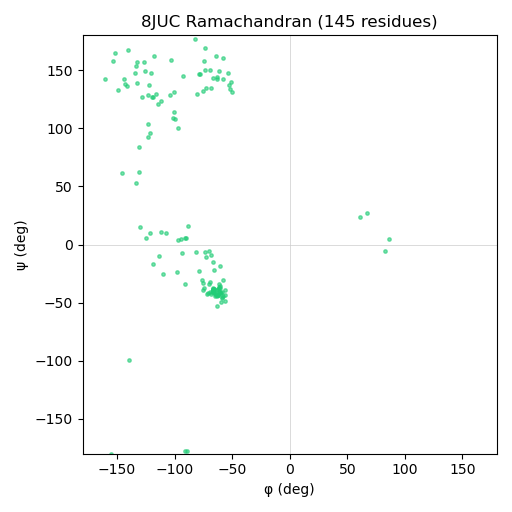572 -5.603 1.00 24.17 84 ARG A C 1
ATOM 663 O O . ARG A 1 86 ? -13.452 -6.379 -4.562 1.00 22.99 84 ARG A O 1
ATOM 671 N N . ILE A 1 87 ? -13.276 -7.165 -6.694 1.00 23.08 85 ILE A N 1
ATOM 672 C CA . ILE A 1 87 ? -14.687 -7.448 -6.852 1.00 21.02 85 ILE A CA 1
ATOM 673 C C . ILE A 1 87 ? -14.860 -8.946 -6.919 1.00 24.86 85 ILE A C 1
ATOM 674 O O . ILE A 1 87 ? -14.222 -9.603 -7.756 1.00 25.32 85 ILE A O 1
ATOM 679 N N . CYS A 1 88 ? -15.781 -9.471 -6.093 1.00 23.46 86 CYS A N 1
ATOM 680 C CA . CYS A 1 88 ? -16.214 -10.872 -6.155 1.00 23.21 86 CYS A CA 1
ATOM 681 C C . CYS A 1 88 ? -17.502 -10.942 -6.968 1.00 23.64 86 CYS A C 1
ATOM 682 O O . CYS A 1 88 ? -18.597 -10.633 -6.462 1.00 28.76 86 CYS A O 1
ATOM 685 N N . LEU A 1 89 ? -17.358 -11.333 -8.254 1.00 19.73 87 LEU A N 1
ATOM 686 C CA . LEU A 1 89 ? -18.491 -11.385 -9.161 1.00 23.10 87 LEU A CA 1
ATOM 687 C C . LEU A 1 89 ? -18.269 -12.497 -10.173 1.00 24.10 87 LEU A C 1
ATOM 688 O O . LEU A 1 89 ? -17.181 -12.578 -10.747 1.00 23.59 87 LEU A O 1
ATOM 693 N N . ASP A 1 90 ? -19.283 -13.327 -10.407 1.00 25.72 88 ASP A N 1
ATOM 694 C CA . ASP A 1 90 ? -19.059 -14.507 -11.240 1.00 25.73 88 ASP A CA 1
ATOM 695 C C . ASP A 1 90 ? -18.555 -14.174 -12.646 1.00 26.52 88 ASP A C 1
ATOM 696 O O . ASP A 1 90 ? -17.704 -14.887 -13.181 1.00 25.67 88 ASP A O 1
ATOM 701 N N . VAL A 1 91 ? -19.090 -13.127 -13.272 1.00 25.95 89 VAL A N 1
ATOM 702 C CA . VAL A 1 91 ? -18.671 -12.881 -14.655 1.00 28.29 89 VAL A CA 1
ATOM 703 C C . VAL A 1 91 ? -17.259 -12.322 -14.778 1.00 26.93 89 VAL A C 1
ATOM 704 O O . VAL A 1 91 ? -16.745 -12.230 -15.901 1.00 26.43 89 VAL A O 1
ATOM 708 N N . LEU A 1 92 ? -16.594 -11.988 -13.677 1.00 24.34 90 LEU A N 1
ATOM 709 C CA . LEU A 1 92 ? -15.193 -11.608 -13.710 1.00 24.25 90 LEU A CA 1
ATOM 710 C C . LEU A 1 92 ? -14.268 -12.801 -13.535 1.00 24.09 90 LEU A C 1
ATOM 711 O O . LEU A 1 92 ? -13.049 -12.614 -13.428 1.00 27.02 90 LEU A O 1
ATOM 716 N N . LYS A 1 93 ? -14.828 -14.020 -13.487 1.00 28.81 91 LYS A N 1
ATOM 717 C CA . LYS A 1 93 ? -14.050 -15.217 -13.227 1.00 31.24 91 LYS A CA 1
ATOM 718 C C . LYS A 1 93 ? -14.278 -16.243 -14.326 1.00 27.70 91 LYS A C 1
ATOM 719 O O . LYS A 1 93 ? -15.345 -16.313 -14.943 1.00 27.23 91 LYS A O 1
ATOM 725 N N . LEU A 1 94 ? -13.2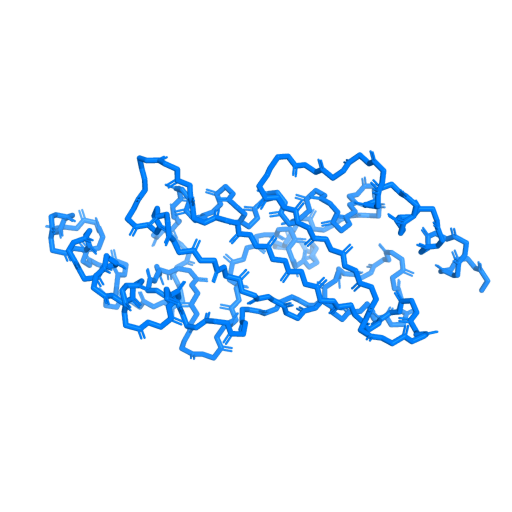46 -17.044 -14.574 1.00 40.87 92 LEU A N 1
ATOM 726 C CA . LEU A 1 94 ? -13.358 -18.118 -15.546 1.00 40.57 92 LEU A CA 1
ATOM 727 C C . LEU A 1 94 ? -14.200 -19.281 -15.002 1.00 35.12 92 LEU A C 1
ATOM 728 O O . LEU A 1 94 ? -14.258 -19.497 -13.800 1.00 30.67 92 LEU A O 1
ATOM 733 N N . PRO A 1 95 ? -14.883 -20.018 -15.874 1.00 36.76 93 PRO A N 1
ATOM 734 C CA . PRO A 1 95 ? -15.491 -21.303 -15.469 1.00 37.69 93 PRO A CA 1
ATOM 735 C C . PRO A 1 95 ? -14.441 -22.263 -14.934 1.00 33.81 93 PRO A C 1
ATOM 736 O O . PRO A 1 95 ? -13.233 -22.092 -15.165 1.00 38.04 93 PRO A O 1
ATOM 740 N N . PRO A 1 96 ? -14.859 -23.292 -14.169 1.00 30.55 94 PRO A N 1
ATOM 741 C CA . PRO A 1 96 ? -16.266 -23.645 -13.908 1.00 30.54 94 PRO A CA 1
ATOM 742 C C . PRO A 1 96 ? -16.988 -22.802 -12.850 1.00 32.88 94 PRO A C 1
ATOM 743 O O . PRO A 1 96 ? -18.209 -22.705 -12.882 1.00 39.74 94 PRO A O 1
ATOM 747 N N . LYS A 1 97 ? -16.239 -22.191 -11.957 1.00 26.56 95 LYS A N 1
ATOM 748 C CA . LYS A 1 97 ? -16.863 -21.419 -10.867 1.00 33.05 95 LYS A CA 1
ATOM 749 C C . LYS A 1 97 ? -17.404 -20.098 -11.384 1.00 36.03 95 LYS A C 1
ATOM 750 O O . LYS A 1 97 ? -18.506 -19.664 -11.005 1.00 32.87 95 LYS A O 1
ATOM 752 N N . GLY A 1 98 ? -16.665 -19.471 -12.290 1.00 32.81 96 GLY A N 1
ATOM 753 C CA . GLY A 1 98 ? -17.062 -18.195 -12.823 1.00 30.66 96 GLY A CA 1
ATOM 754 C C . GLY A 1 98 ? -17.942 -18.324 -14.044 1.00 33.88 96 GLY A C 1
ATOM 755 O O . GLY A 1 98 ? -18.297 -19.409 -14.520 1.00 33.98 96 GLY A O 1
ATOM 756 N N . ALA A 1 99 ? -18.297 -17.162 -14.590 1.00 29.30 97 ALA A N 1
ATOM 757 C CA . ALA A 1 99 ? -19.277 -17.100 -15.651 1.00 25.93 97 ALA A CA 1
ATOM 758 C C . ALA A 1 99 ? -18.761 -16.379 -16.901 1.00 26.38 97 ALA A C 1
ATOM 759 O O . ALA A 1 99 ? -19.551 -16.160 -17.834 1.00 28.55 97 ALA A O 1
ATOM 761 N N . TRP A 1 100 ? -17.484 -15.997 -16.928 1.00 28.28 98 TRP A N 1
ATOM 762 C CA . TRP A 1 100 ? -16.971 -15.255 -18.085 1.00 25.18 98 TRP A CA 1
ATOM 763 C C . TRP A 1 100 ? -17.070 -16.144 -19.319 1.00 31.08 98 TRP A C 1
ATOM 764 O O . TRP A 1 100 ? -16.862 -17.356 -19.230 1.00 30.65 98 TRP A O 1
ATOM 775 N N . ARG A 1 101 ? -17.407 -15.553 -20.460 1.00 28.52 99 ARG A N 1
ATOM 776 C CA . ARG A 1 101 ? -17.339 -16.251 -21.735 1.00 30.84 99 ARG A CA 1
ATOM 777 C C . ARG A 1 101 ? -17.123 -15.187 -22.795 1.00 32.13 99 ARG A C 1
ATOM 778 O O . ARG A 1 101 ? -17.483 -14.025 -22.578 1.00 27.59 99 ARG A O 1
ATOM 786 N N . PRO A 1 102 ? -16.585 -15.551 -23.961 1.00 31.45 100 PRO A N 1
ATOM 787 C CA . PRO A 1 102 ? -16.224 -14.520 -24.964 1.00 30.67 100 PRO A CA 1
ATOM 788 C C . PRO A 1 102 ? -17.409 -13.786 -25.555 1.00 30.97 100 PRO A C 1
ATOM 789 O O . PRO A 1 102 ? -17.222 -12.727 -26.180 1.00 32.66 100 PRO A O 1
ATOM 793 N N . SER A 1 103 ? -18.625 -14.292 -25.399 1.00 29.98 101 SER A N 1
ATOM 794 C CA . SER A 1 103 ? -19.810 -13.577 -25.843 1.00 32.16 101 SER A CA 1
ATOM 795 C C . SER A 1 103 ? -20.265 -12.519 -24.845 1.00 30.60 101 SER A C 1
ATOM 796 O O . SER A 1 103 ? -21.205 -11.767 -25.135 1.00 31.71 101 SER A O 1
ATOM 799 N N . LEU A 1 104 ? -19.647 -12.449 -23.669 1.00 32.38 102 LEU A N 1
ATOM 800 C CA . LEU A 1 104 ? -19.844 -11.275 -22.827 1.00 28.81 102 LEU A CA 1
ATOM 801 C C . LEU A 1 104 ? -18.906 -10.181 -23.308 1.00 28.21 102 LEU A C 1
ATOM 802 O O . LEU A 1 104 ? -18.109 -10.381 -24.234 1.00 32.10 102 LEU A O 1
ATOM 807 N N . ASN A 1 105 ? -18.986 -9.005 -22.700 1.00 25.98 103 ASN A N 1
ATOM 808 C CA . ASN A 1 105 ? -18.050 -7.950 -23.087 1.00 25.82 103 ASN A CA 1
ATOM 809 C C . ASN A 1 105 ? -17.884 -6.971 -21.923 1.00 26.34 103 ASN A C 1
ATOM 810 O O . ASN A 1 105 ? -18.500 -7.126 -20.861 1.00 25.92 103 ASN A O 1
ATOM 815 N N . ILE A 1 106 ? -17.045 -5.943 -22.143 1.00 23.84 104 ILE A N 1
ATOM 816 C CA . ILE A 1 106 ? -16.755 -4.959 -21.090 1.00 19.78 104 ILE A CA 1
ATOM 817 C C . ILE A 1 106 ? -18.034 -4.297 -20.615 1.00 22.75 104 ILE A C 1
ATOM 818 O O . ILE A 1 106 ? -18.248 -4.115 -19.398 1.00 22.59 104 ILE A O 1
ATOM 823 N N . ALA A 1 107 ? -18.904 -3.909 -21.564 1.00 23.91 105 ALA A N 1
ATOM 824 C CA . ALA A 1 107 ? -20.159 -3.290 -21.173 1.00 21.66 105 ALA A CA 1
ATOM 825 C C . ALA A 1 107 ? -21.027 -4.231 -20.340 1.00 23.35 105 ALA A C 1
ATOM 826 O O . ALA A 1 107 ? -21.618 -3.793 -19.349 1.00 23.84 105 ALA A O 1
ATOM 828 N N . THR A 1 108 ? -21.149 -5.509 -20.718 1.00 22.87 106 THR A N 1
ATOM 829 C CA . THR A 1 108 ? -22.033 -6.343 -19.894 1.00 24.99 106 THR A CA 1
ATOM 830 C C . THR A 1 108 ? -21.471 -6.512 -18.484 1.00 25.43 106 THR A C 1
ATOM 831 O O . THR A 1 108 ? -22.227 -6.498 -17.505 1.00 26.46 106 THR A O 1
ATOM 835 N N . VAL A 1 109 ? -20.154 -6.649 -18.356 1.00 20.48 107 VAL A N 1
ATOM 836 C CA . VAL A 1 109 ? -19.654 -6.901 -16.989 1.00 21.43 107 VAL A CA 1
ATOM 837 C C . VAL A 1 109 ? -19.691 -5.616 -16.154 1.00 23.08 107 VAL A C 1
ATOM 838 O O . VAL A 1 109 ? -19.883 -5.669 -14.940 1.00 22.70 107 VAL A O 1
ATOM 842 N N . LEU A 1 110 ? -19.467 -4.437 -16.768 1.00 20.79 108 LEU A N 1
ATOM 843 C CA . LEU A 1 110 ? -19.692 -3.209 -16.014 1.00 22.87 108 LEU A CA 1
ATOM 844 C C . LEU A 1 110 ? -21.150 -3.105 -15.579 1.00 22.05 108 LEU A C 1
ATOM 845 O O . LEU A 1 110 ? -21.437 -2.649 -14.457 1.00 23.93 108 LEU A O 1
ATOM 850 N N . THR A 1 111 ? -22.090 -3.542 -16.436 1.00 21.48 109 THR A N 1
ATOM 851 C CA . THR A 1 111 ? -23.481 -3.527 -16.027 1.00 23.84 109 THR A CA 1
ATOM 852 C C . THR A 1 111 ? -23.726 -4.512 -14.880 1.00 24.13 109 THR A C 1
ATOM 853 O O . THR A 1 111 ? -24.509 -4.218 -13.964 1.00 25.04 109 THR A O 1
ATOM 857 N N . SER A 1 112 ? -23.073 -5.678 -14.934 1.00 24.38 110 SER A N 1
ATOM 858 C CA . SER A 1 112 ? -23.165 -6.630 -13.806 1.00 23.11 110 SER A CA 1
ATOM 859 C C . SER A 1 112 ? -22.609 -6.051 -12.502 1.00 22.68 110 SER A C 1
ATOM 860 O O . SER A 1 112 ? -23.123 -6.362 -11.406 1.00 22.93 110 SER A O 1
ATOM 863 N N . ILE A 1 113 ? -21.536 -5.248 -12.575 1.00 21.87 111 ILE A N 1
ATOM 864 C CA . ILE A 1 113 ? -20.988 -4.626 -11.368 1.00 24.08 111 ILE A CA 1
ATOM 865 C C . ILE A 1 113 ? -21.973 -3.594 -10.837 1.00 24.67 111 ILE A C 1
ATOM 866 O O . ILE A 1 113 ? -22.227 -3.499 -9.636 1.00 23.77 111 ILE A O 1
ATOM 871 N N . GLN A 1 114 ? -22.555 -2.802 -11.754 1.00 23.51 112 GLN A N 1
ATOM 872 C CA . GLN A 1 114 ? -23.598 -1.867 -11.368 1.00 23.21 112 GLN A CA 1
ATOM 873 C C . GLN A 1 114 ? -24.757 -2.577 -10.669 1.00 24.77 112 GLN A C 1
ATOM 874 O O . GLN A 1 114 ? -25.243 -2.113 -9.621 1.00 25.75 112 GLN A O 1
ATOM 880 N N . LEU A 1 115 ? -25.173 -3.727 -11.203 1.00 24.73 113 LEU A N 1
ATOM 881 C CA . LEU A 1 115 ? -26.248 -4.492 -10.586 1.00 28.44 113 LEU A CA 1
ATOM 882 C C . LEU A 1 115 ? -25.814 -5.033 -9.225 1.00 26.80 113 LEU A C 1
ATOM 883 O O . LEU A 1 115 ? -26.587 -4.982 -8.259 1.00 28.37 113 LEU A O 1
ATOM 888 N N . LEU A 1 116 ? -24.560 -5.479 -9.124 1.00 23.12 114 LEU A N 1
ATOM 889 C CA . LEU A 1 116 ? -24.040 -5.972 -7.832 1.00 23.20 114 LEU A CA 1
ATOM 890 C C . LEU A 1 116 ? -24.087 -4.874 -6.775 1.00 25.95 114 LEU A C 1
ATOM 891 O O . LEU A 1 116 ? -24.377 -5.141 -5.583 1.00 26.89 114 LEU A O 1
ATOM 896 N N . MET A 1 117 ? -23.805 -3.625 -7.173 1.00 24.24 115 MET A N 1
ATOM 897 C CA . MET A 1 117 ? -23.925 -2.496 -6.247 1.00 28.63 115 MET A CA 1
ATOM 898 C C . MET A 1 117 ? -25.340 -2.369 -5.690 1.00 32.43 115 MET A C 1
ATOM 899 O O . MET A 1 117 ? -25.520 -2.170 -4.484 1.00 33.02 115 MET A O 1
ATOM 904 N N . SER A 1 118 ? -26.351 -2.482 -6.556 1.00 30.25 116 SER A N 1
ATOM 905 C CA . SER A 1 118 ? -27.751 -2.457 -6.130 1.00 31.08 116 SER A CA 1
ATOM 906 C C . SER A 1 118 ? -28.125 -3.670 -5.289 1.00 34.82 116 SER A C 1
ATOM 907 O O . SER A 1 118 ? -28.932 -3.553 -4.355 1.00 35.79 116 SER A O 1
ATOM 910 N N . GLU A 1 119 ? -27.618 -4.851 -5.665 1.00 29.53 117 GLU A N 1
ATOM 911 C CA . GLU A 1 119 ? -28.034 -6.148 -5.121 1.00 33.43 117 GLU A CA 1
ATOM 912 C C . GLU A 1 119 ? -26.827 -6.986 -4.720 1.00 32.73 117 GLU A C 1
ATOM 913 O O . GLU A 1 119 ? -26.349 -7.835 -5.497 1.00 31.95 117 GLU A O 1
ATOM 919 N N . PRO A 1 120 ? -26.304 -6.763 -3.509 1.00 33.86 118 PRO A N 1
ATOM 920 C CA . PRO A 1 120 ? -25.127 -7.509 -3.043 1.00 34.32 118 PRO A CA 1
ATOM 921 C C . PRO A 1 120 ? -25.423 -8.995 -2.914 1.00 33.19 118 PRO A C 1
ATOM 922 O O . PRO A 1 120 ? -26.577 -9.421 -2.882 1.00 36.57 118 PRO A O 1
ATOM 926 N N . ASN A 1 121 ? -24.349 -9.791 -2.869 1.00 34.29 119 ASN A N 1
ATOM 927 C CA A ASN A 1 121 ? -24.414 -11.245 -2.711 0.47 36.81 119 ASN A CA 1
ATOM 928 C CA B ASN A 1 121 ? -24.423 -11.246 -2.703 0.53 36.81 119 ASN A CA 1
ATOM 929 C C . ASN A 1 121 ? -23.788 -11.653 -1.375 1.00 34.21 119 ASN A C 1
ATOM 930 O O . ASN A 1 121 ? -22.630 -12.080 -1.337 1.00 34.71 119 ASN A O 1
ATOM 939 N N . PRO A 1 122 ? -24.527 -11.549 -0.256 1.00 36.97 120 PRO A N 1
ATOM 940 C CA . PRO A 1 122 ? -23.950 -11.981 1.048 1.00 44.11 120 PRO A CA 1
ATOM 941 C C . PRO A 1 122 ? -23.550 -13.455 1.090 1.00 44.59 120 PRO A C 1
ATOM 942 O O . PRO A 1 122 ? -22.764 -13.835 1.969 1.00 54.10 120 PRO A O 1
ATOM 946 N N . ASP A 1 123 ? -24.069 -14.281 0.173 1.00 52.44 121 ASP A N 1
ATOM 947 C CA . ASP A 1 123 ? -23.653 -15.674 -0.001 1.00 59.91 121 ASP A CA 1
ATOM 948 C C . ASP A 1 123 ? -22.212 -15.842 -0.488 1.00 58.53 121 ASP A C 1
ATOM 949 O O . ASP A 1 123 ? -21.651 -16.930 -0.342 1.00 72.61 121 ASP A O 1
ATOM 951 N N . ASP A 1 124 ? -21.613 -14.839 -1.119 1.00 55.59 122 ASP A N 1
ATOM 952 C CA . ASP A 1 124 ? -20.239 -14.945 -1.616 1.00 45.51 122 ASP A CA 1
ATOM 953 C C . ASP A 1 124 ? -19.429 -13.726 -1.175 1.00 42.44 122 ASP A C 1
ATOM 954 O O . ASP A 1 124 ? -18.931 -12.958 -2.008 1.00 41.74 122 ASP A O 1
ATOM 956 N N . PRO A 1 125 ? -19.255 -13.531 0.136 1.00 45.78 123 PRO A N 1
ATOM 957 C CA . PRO A 1 125 ? -18.670 -12.278 0.619 1.00 40.30 123 PRO A CA 1
ATOM 958 C C . PRO A 1 125 ? -17.161 -12.217 0.482 1.00 34.81 123 PRO A C 1
ATOM 959 O O . PRO A 1 125 ? -16.445 -13.209 0.618 1.00 45.92 123 PRO A O 1
ATOM 963 N N . LEU A 1 126 ? -16.682 -11.020 0.226 1.00 31.40 124 LEU A N 1
ATOM 964 C CA . LEU A 1 126 ? -15.289 -10.708 0.415 1.00 28.25 124 LEU A CA 1
ATOM 965 C C . LEU A 1 126 ? -15.065 -10.011 1.748 1.00 28.56 124 LEU A C 1
ATOM 966 O O . LEU A 1 126 ? -13.949 -10.035 2.263 1.00 31.15 124 LEU A O 1
ATOM 971 N N . MET A 1 127 ? -16.102 -9.369 2.283 1.00 25.90 125 MET A N 1
ATOM 972 C CA . MET A 1 127 ? -16.053 -8.542 3.485 1.00 28.47 125 MET A CA 1
ATOM 973 C C . MET A 1 127 ? -17.032 -9.135 4.493 1.00 30.64 125 MET A C 1
ATOM 974 O O . MET A 1 127 ? -18.230 -8.839 4.448 1.00 26.58 125 MET A O 1
ATOM 979 N N . ALA A 1 128 ? -16.524 -9.980 5.417 1.00 31.45 126 ALA A N 1
ATOM 980 C CA . ALA A 1 128 ? -17.419 -10.762 6.276 1.00 34.41 126 ALA A CA 1
ATOM 981 C C . ALA A 1 128 ? -18.209 -9.872 7.223 1.00 25.36 126 ALA A C 1
ATOM 982 O O . ALA A 1 128 ? -19.408 -10.080 7.424 1.00 30.48 126 ALA A O 1
ATOM 984 N N . ASP A 1 129 ? -17.565 -8.866 7.790 1.00 26.84 127 ASP A N 1
ATOM 985 C CA . ASP A 1 129 ? -18.270 -7.986 8.729 1.00 31.70 127 ASP A CA 1
ATOM 986 C C . ASP A 1 129 ? -19.330 -7.169 8.014 1.00 28.91 127 ASP A C 1
ATOM 987 O O . ASP A 1 129 ? -20.449 -7.044 8.506 1.00 27.75 127 ASP A O 1
ATOM 992 N N . ILE A 1 130 ? -19.028 -6.664 6.810 1.00 25.69 128 ILE A N 1
ATOM 993 C CA . ILE A 1 130 ? -20.049 -5.938 6.060 1.00 23.55 128 ILE A CA 1
ATOM 994 C C . ILE A 1 130 ? -21.189 -6.860 5.657 1.00 22.66 128 ILE A C 1
ATOM 995 O O . ILE A 1 130 ? -22.370 -6.476 5.689 1.00 26.16 128 ILE A O 1
ATOM 1000 N N . SER A 1 131 ? -20.866 -8.088 5.232 1.00 24.24 129 SER A N 1
ATOM 1001 C CA A SER A 1 131 ? -21.888 -9.046 4.835 0.56 26.12 129 SER A CA 1
ATOM 1002 C CA B SER A 1 131 ? -21.914 -9.018 4.827 0.44 26.14 129 SER A CA 1
ATOM 1003 C C . SER A 1 131 ? -22.853 -9.340 5.979 1.00 28.69 129 SER A C 1
ATOM 1004 O O . SER A 1 131 ? -24.076 -9.384 5.786 1.00 26.19 129 SER A O 1
ATOM 1009 N N . SER A 1 132 ? -22.312 -9.567 7.180 1.00 27.54 130 SER A N 1
ATOM 1010 C CA . SER A 1 132 ? -23.184 -9.863 8.315 1.00 24.64 130 SER A CA 1
ATOM 1011 C C . SER A 1 132 ? -24.025 -8.658 8.685 1.00 24.63 130 SER A C 1
ATOM 1012 O O . SER A 1 132 ? -25.205 -8.793 9.019 1.00 27.72 130 SER A O 1
ATOM 1015 N N . GLU A 1 133 ? -23.442 -7.474 8.607 1.00 23.16 131 GLU A N 1
ATOM 1016 C CA . GLU A 1 133 ? -24.206 -6.250 8.814 1.00 27.13 131 GLU A CA 1
ATOM 1017 C C . GLU A 1 133 ? -25.297 -6.088 7.766 1.00 31.32 131 GLU A C 1
ATOM 1018 O O . GLU A 1 133 ? -26.441 -5.741 8.078 1.00 27.62 131 GLU A O 1
ATOM 1024 N N . PHE A 1 134 ? -24.982 -6.364 6.502 1.00 26.03 132 PHE A N 1
ATOM 1025 C CA . PHE A 1 134 ? -26.015 -6.265 5.498 1.00 27.32 132 PHE A CA 1
ATOM 1026 C C . PHE A 1 134 ? -27.152 -7.243 5.775 1.00 28.57 132 PHE A C 1
ATOM 1027 O O . PHE A 1 134 ? -28.325 -6.908 5.585 1.00 31.87 132 PHE A O 1
ATOM 1035 N N . LYS A 1 135 ? -26.827 -8.469 6.206 1.00 28.45 133 LYS A N 1
ATOM 1036 C CA . LYS A 1 135 ? -27.858 -9.481 6.419 1.00 28.26 133 LYS A CA 1
ATOM 1037 C C . LYS A 1 135 ? -28.708 -9.175 7.641 1.00 35.12 133 LYS A C 1
ATOM 1038 O O . LYS A 1 135 ? -29.930 -9.364 7.611 1.00 34.33 133 LYS A O 1
ATOM 1044 N N . TYR A 1 136 ? -28.078 -8.750 8.740 1.00 25.99 134 TYR A N 1
ATOM 1045 C CA . TYR A 1 136 ? -28.760 -8.734 10.039 1.00 28.51 134 TYR A CA 1
ATOM 1046 C C . TYR A 1 136 ? -28.992 -7.354 10.611 1.00 37.76 134 TYR A C 1
ATOM 1047 O O . TYR A 1 136 ? -29.645 -7.237 11.661 1.00 38.08 134 TYR A O 1
ATOM 1056 N N . ASN A 1 137 ? -28.413 -6.322 10.026 1.00 32.63 135 ASN A N 1
ATOM 1057 C CA . ASN A 1 137 ? -28.609 -4.982 10.535 1.00 31.36 135 ASN A CA 1
ATOM 1058 C C . ASN A 1 137 ? -28.619 -4.049 9.325 1.00 28.35 135 ASN A C 1
ATOM 1059 O O . ASN A 1 137 ? -27.807 -3.124 9.224 1.00 32.16 135 ASN A O 1
ATOM 1064 N N . LYS A 1 138 ? -29.594 -4.260 8.441 1.00 30.82 136 LYS A N 1
ATOM 1065 C CA . LYS A 1 138 ? -29.627 -3.500 7.189 1.00 32.53 136 LYS A CA 1
ATOM 1066 C C . LYS A 1 138 ? -29.644 -1.993 7.425 1.00 42.07 136 LYS A C 1
ATOM 1067 O O . LYS A 1 138 ? -28.930 -1.277 6.702 1.00 34.82 136 LYS A O 1
ATOM 1073 N N . PRO A 1 139 ? -30.350 -1.446 8.429 1.00 37.94 137 PRO A N 1
ATOM 1074 C CA . PRO A 1 139 ? -30.293 0.013 8.600 1.00 35.88 137 PRO A CA 1
ATOM 1075 C C . PRO A 1 139 ? -28.897 0.538 8.874 1.00 35.53 137 PRO A C 1
ATOM 1076 O O . PRO A 1 139 ? -28.558 1.653 8.439 1.00 36.27 137 PRO A O 1
ATOM 1080 N N . ALA A 1 140 ? -28.084 -0.227 9.614 1.00 30.31 138 ALA A N 1
ATOM 1081 C CA . ALA A 1 140 ? -26.699 0.155 9.874 1.00 30.47 138 ALA A CA 1
ATOM 1082 C C . ALA A 1 140 ? -25.853 0.026 8.604 1.00 29.37 138 ALA A C 1
ATOM 1083 O O . ALA A 1 140 ? -24.964 0.848 8.348 1.00 34.52 138 ALA A O 1
ATOM 1085 N N . PHE A 1 141 ? -26.062 -1.046 7.864 1.00 27.80 139 PHE A N 1
ATOM 1086 C CA . PHE A 1 141 ? -25.349 -1.175 6.594 1.00 29.41 139 PHE A CA 1
ATOM 1087 C C . PHE A 1 141 ? -25.617 0.036 5.697 1.00 31.36 139 PHE A C 1
ATOM 1088 O O . PHE A 1 141 ? -24.679 0.637 5.137 1.00 32.49 139 PHE A O 1
ATOM 1096 N N . LEU A 1 142 ? -26.895 0.414 5.548 1.00 32.06 140 LEU A N 1
ATOM 1097 C CA . LEU A 1 142 ? -27.230 1.520 4.643 1.00 32.41 140 LEU A CA 1
ATOM 1098 C C . LEU A 1 142 ? -26.612 2.826 5.126 1.00 37.43 140 LEU A C 1
ATOM 1099 O O . LEU A 1 142 ? -26.083 3.615 4.328 1.00 34.89 140 LEU A O 1
ATOM 1104 N N . LYS A 1 143 ? -26.655 3.081 6.439 1.00 34.80 141 LYS A N 1
ATOM 1105 C CA . LYS A 1 143 ? -26.026 4.289 6.948 1.00 32.20 141 LYS A CA 1
ATOM 1106 C C . LYS A 1 143 ? -24.521 4.269 6.737 1.00 34.24 141 LYS A C 1
ATOM 1107 O O . LYS A 1 143 ? -23.910 5.300 6.405 1.00 32.84 141 LYS A O 1
ATOM 1113 N N . ASN A 1 144 ? -23.880 3.130 6.998 1.00 31.90 142 ASN A N 1
ATOM 1114 C CA . ASN A 1 144 ? -22.432 3.104 6.823 1.00 29.66 142 ASN A CA 1
ATOM 1115 C C . ASN A 1 144 ? -22.075 3.257 5.336 1.00 27.86 142 ASN A C 1
ATOM 1116 O O . ASN A 1 144 ? -21.118 3.966 4.996 1.00 31.32 142 ASN A O 1
ATOM 1121 N N . ALA A 1 145 ? -22.874 2.633 4.456 1.00 28.35 143 ALA A N 1
ATOM 1122 C CA . ALA A 1 145 ? -22.614 2.711 3.018 1.00 30.49 143 ALA A CA 1
ATOM 1123 C C . ALA A 1 145 ? -22.810 4.139 2.515 1.00 36.64 143 ALA A C 1
ATOM 1124 O O . ALA A 1 145 ? -22.024 4.626 1.687 1.00 35.50 143 ALA A O 1
ATOM 1126 N N . ARG A 1 146 ? -23.833 4.847 3.035 1.00 31.64 144 ARG A N 1
ATOM 1127 C CA . ARG A 1 146 ? -23.992 6.258 2.670 1.00 33.63 144 ARG A CA 1
ATOM 1128 C C . ARG A 1 146 ? -22.829 7.096 3.174 1.00 35.10 144 ARG A C 1
ATOM 1129 O O . ARG A 1 146 ? -22.321 7.954 2.444 1.00 34.47 144 ARG A O 1
ATOM 1137 N N . GLN A 1 147 ? -22.401 6.894 4.430 1.00 32.66 145 GLN A N 1
ATOM 1138 C CA . GLN A 1 147 ? -21.302 7.704 4.945 1.00 34.55 145 GLN A CA 1
ATOM 1139 C C . GLN A 1 147 ? -20.007 7.476 4.171 1.00 36.79 145 GLN A C 1
ATOM 1140 O O . GLN A 1 147 ? -19.223 8.415 3.961 1.00 34.68 145 GLN A O 1
ATOM 1146 N N A TRP A 1 148 ? -19.750 6.227 3.771 0.63 34.55 146 TRP A N 1
ATOM 1147 N N B TRP A 1 148 ? -19.735 6.229 3.773 0.37 34.49 146 TRP A N 1
ATOM 1148 C CA A TRP A 1 148 ? -18.558 5.931 2.991 0.63 32.94 146 TRP A CA 1
ATOM 1149 C CA B TRP A 1 148 ? -18.544 5.977 2.971 0.37 32.89 146 TRP A CA 1
ATOM 1150 C C A TRP A 1 148 ? -18.667 6.592 1.622 0.63 29.33 146 TRP A C 1
ATOM 1151 C C B TRP A 1 148 ? -18.673 6.658 1.624 0.37 29.44 146 TRP A C 1
ATOM 1152 O O A TRP A 1 148 ? -17.661 7.069 1.080 0.63 33.95 146 TRP A O 1
ATOM 1153 O O B TRP A 1 148 ? -17.689 7.167 1.074 0.37 33.91 146 TRP A O 1
ATOM 1174 N N . THR A 1 149 ? -19.888 6.691 1.090 1.00 28.06 147 THR A N 1
ATOM 1175 C CA . THR A 1 149 ? -20.097 7.353 -0.198 1.00 30.16 147 THR A CA 1
ATOM 1176 C C . THR A 1 149 ? -19.836 8.844 -0.054 1.00 39.48 147 THR A C 1
ATOM 1177 O O . THR A 1 149 ? -19.184 9.465 -0.904 1.00 34.76 147 THR A O 1
ATOM 1181 N N . GLU A 1 150 ? -20.326 9.432 1.038 1.00 37.08 148 GLU A N 1
ATOM 1182 C CA . GLU A 1 150 ? -20.047 10.838 1.290 1.00 38.59 148 GLU A CA 1
ATOM 1183 C C . GLU A 1 150 ? -18.551 11.084 1.424 1.00 37.31 148 GLU A C 1
ATOM 1184 O O . GLU A 1 150 ? -18.021 12.061 0.883 1.00 41.29 148 GLU A O 1
ATOM 1190 N N . LYS A 1 151 ? -17.842 10.184 2.101 1.00 33.16 149 LYS A N 1
ATOM 1191 C CA . LYS A 1 151 ? -16.451 10.454 2.425 1.00 40.31 149 LYS A CA 1
ATOM 1192 C C . LYS A 1 151 ? -15.546 10.313 1.207 1.00 42.25 149 LYS A C 1
ATOM 1193 O O . LYS A 1 151 ? -14.586 11.075 1.053 1.00 45.82 149 LYS A O 1
ATOM 1199 N N . HIS A 1 152 ? -15.818 9.335 0.338 1.00 41.60 150 HIS A N 1
ATOM 1200 C CA . HIS A 1 152 ? -14.855 8.933 -0.679 1.00 42.98 150 HIS A CA 1
ATOM 1201 C C . HIS A 1 152 ? -15.317 9.115 -2.118 1.00 37.55 150 HIS A C 1
ATOM 1202 O O . HIS A 1 152 ? -14.474 9.095 -3.009 1.00 37.85 150 HIS A O 1
ATOM 1209 N N . ALA A 1 153 ? -16.611 9.279 -2.372 1.00 37.03 151 ALA A N 1
ATOM 1210 C CA . ALA A 1 153 ? -17.138 9.220 -3.726 1.00 36.13 151 ALA A CA 1
ATOM 1211 C C . ALA A 1 153 ? -17.847 10.499 -4.153 1.00 44.64 151 ALA A C 1
ATOM 1212 O O . ALA A 1 153 ? -18.521 10.494 -5.186 1.00 42.61 151 ALA A O 1
ATOM 1214 N N . ARG A 1 154 ? -17.758 11.578 -3.374 1.00 44.26 152 ARG A N 1
ATOM 1215 C CA . ARG A 1 154 ? -18.583 12.771 -3.651 1.00 58.76 152 ARG A CA 1
ATOM 1216 C C . ARG A 1 154 ? -17.761 14.059 -3.647 1.00 60.85 152 ARG A C 1
ATOM 1217 O O . ARG A 1 154 ? -16.995 14.323 -4.574 1.00 68.02 152 ARG A O 1
#

Solvent-accessible surface area: 8248 Å² total; per-residue (Å²): 188,128,45,33,45,32,2,125,139,11,24,108,78,6,81,78,125,59,26,122,27,6,63,8,102,59,76,76,109,102,49,38,48,0,52,0,54,0,80,11,27,72,151,20,18,1,86,55,2,69,0,39,0,28,0,53,4,14,140,154,4,10,95,54,13,2,99,14,103,6,78,18,56,12,41,0,0,0,1,26,111,68,6,144,16,20,20,77,16,22,89,89,79,142,98,9,25,5,117,57,91,23,45,0,24,54,0,0,54,32,0,45,100,12,6,55,116,22,68,33,96,39,60,58,52,72,126,14,6,59,42,32,116,170,76,93,100,28,3,52,114,48,0,126,97,89,4,113,141,72,9,175

Organism: Homo sapiens (NCBI:txid9606)

B-factor: mean 34.18, std 10.59, range [17.5, 105.89]

Secondary structure (DSSP, 8-state):
-HHHHHHHHHHHHHHHSPPTTEEEEESSS-TTEEEEEEEPPTTSTTTT-EEEEEEE--TTTTSS--EEEESS---BTTB-TT-BB--GGGS-TTTS---TTS-HHHHHHHHHHHHHS--TTS-S-HHHHHHHHH-HHHHHHHHHHHHHHH--

Foldseek 3Di:
DVQVVVLVVVQVCQVPPADPQKHKAAPPPDSFWIKMKGAQDPVALLHRFIWIKTWGHDPPPPAAATQIFTPWAFQAFQADRRRHGDAQCNHDPPSHDPDNVDDPRVVVVVVSVCRVPPDLVGGPHVVLSVCVVPPVVVSSVVRNVSSVVTGD

Sequence (152 aa):
MQRASRLKRELHMLATEPPPGITCWQDKDQMDDLRAQILGGANTPYEKGVFKLEVIIPERYPFEPPQIRFLTPIYHPNIDSAGRICLDVLKLPPKGAWRPSLNIATVLTSIQLLMSEPNNPDDPLMADISSSEFK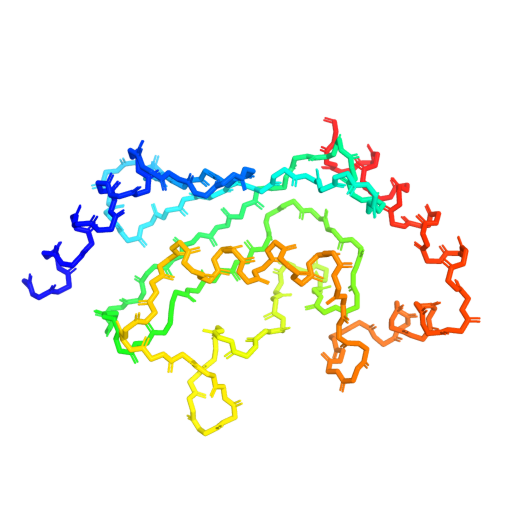YNKPAFLKNARQWWTEKHAR

GO terms:
  GO:0061631 ubiquitin conjugating enzyme activity (F, IDA)
  GO:0004842 ubiquitin-protein transferase activity (F, IDA)
  GO:0003682 chromatin binding (F, IDA)
  GO:0051865 protein autoubiquitination (P, IDA)
  GO:0006513 protein monoubiquitination (P, IDA)
  GO:0061631 ubiquitin conjugating enzyme activity (F, EXP)
  GO:0005634 nucleus (C, EXP)
  GO:0005634 nucleus (C, TAS)
  GO:0006281 DNA repair (P, IMP)
  GO:0006974 DNA damage response (P, IMP)
  GO:0005515 protein binding (F, IPI)
  GO:0031625 ubiquitin protein ligase binding (F, IPI)
  GO:0005654 nucleoplasm (C, TAS)
  GO:0035519 protein K29-linked ubiquitination (P, IDA)
  GO:0044314 protein K27-linked ubiquitination (P, IDA)
  GO:0085020 protein K6-linked ubiquitination (P, IDA)
  GO:0070534 protein K63-linked ubiquitination (P, IDA)
  GO:0070936 protein K48-linked ubiquitination (P, IDA)
  GO:0070979 protein K11-linked ubiquitination (P, IDA)

Nearest PDB structures (foldseek):
  6r75-assembly1_A  TM=9.980E-01  e=1.527E-30  Homo sapiens
  4ccg-assembly1_B  TM=9.969E-01  e=3.717E-28  Homo sapiens
  5ojj-assembly1_A  TM=8.088E-01  e=2.680E-25  Homo sapiens
  8gbq-assembly1_A  TM=9.817E-01  e=1.010E-18  Homo sapiens
  4gpr-assembly1_A  TM=9.727E-01  e=3.863E-18  Entamoeba histolytica

Radius of gyration: 15.57 Å; Cα contacts (8 Å, |Δi|>4): 306; chains: 1; bounding box: 29×36×45 Å